Protein AF-A0A2N2LB64-F1 (afdb_monomer_lite)

Radius of gyration: 27.01 Å; chains: 1; bounding box: 79×47×53 Å

Foldseek 3Di:
DPDWDWDDDPQWIWIADPVQLKIKIFRHDDDPPQFPDWDDPDPQKIFTAGPVRDTGTMMHGNPLVPDDLVPPVPSVVVVVVVVVPDDDRPPPPDPPPDPPPPDDPPDPPPDPPPPDDDPDPDPDPDDDDDDDDDDDDDD

Structure (mmCIF, N/CA/C/O backbone):
data_AF-A0A2N2LB64-F1
#
_entry.id   AF-A0A2N2LB64-F1
#
loop_
_atom_site.group_PDB
_atom_site.id
_atom_site.type_symbol
_atom_site.label_atom_id
_atom_site.label_alt_id
_atom_site.label_comp_id
_atom_site.label_asym_id
_atom_site.label_entity_id
_atom_site.label_seq_id
_atom_site.pdbx_PDB_ins_code
_atom_site.Cartn_x
_atom_site.Cartn_y
_atom_site.Cartn_z
_atom_site.occupancy
_atom_site.B_iso_or_equiv
_atom_site.auth_seq_id
_atom_site.auth_comp_id
_atom_site.auth_asym_id
_atom_site.auth_atom_id
_atom_site.pdbx_PDB_model_num
ATOM 1 N N . MET A 1 1 ? 11.247 14.716 -12.547 1.00 46.72 1 MET A N 1
ATOM 2 C CA . MET A 1 1 ? 10.348 14.283 -11.466 1.00 46.72 1 MET A CA 1
ATOM 3 C C . MET A 1 1 ? 9.212 13.547 -12.142 1.00 46.72 1 MET A C 1
ATOM 5 O O . MET A 1 1 ? 8.410 14.194 -12.808 1.00 46.72 1 MET A O 1
ATOM 9 N N . ASP A 1 2 ? 9.241 12.217 -12.109 1.00 53.56 2 ASP A N 1
ATOM 10 C CA . ASP A 1 2 ? 8.115 11.414 -12.588 1.00 53.56 2 ASP A CA 1
ATOM 11 C C . ASP A 1 2 ? 7.017 11.483 -11.527 1.00 53.56 2 ASP A C 1
ATOM 13 O O . ASP A 1 2 ? 7.260 11.228 -10.351 1.00 53.56 2 ASP A O 1
ATOM 17 N N . ALA A 1 3 ? 5.818 11.906 -11.918 1.00 63.97 3 ALA A N 1
ATOM 18 C CA . ALA A 1 3 ? 4.722 12.067 -10.974 1.00 63.97 3 ALA A CA 1
ATOM 19 C C . ALA A 1 3 ? 4.280 10.704 -10.422 1.00 63.97 3 ALA A C 1
ATOM 21 O O . ALA A 1 3 ? 4.122 9.742 -11.182 1.00 63.97 3 ALA A O 1
ATOM 22 N N . ALA A 1 4 ? 4.016 10.646 -9.114 1.00 72.81 4 ALA A N 1
ATOM 23 C CA . ALA A 1 4 ? 3.397 9.486 -8.488 1.00 72.81 4 ALA A CA 1
ATOM 24 C C . ALA A 1 4 ? 2.106 9.108 -9.236 1.00 72.81 4 ALA A C 1
ATOM 26 O O . ALA A 1 4 ? 1.257 9.958 -9.524 1.00 72.81 4 ALA A O 1
ATOM 27 N N . ARG A 1 5 ? 1.955 7.824 -9.567 1.00 79.00 5 ARG A N 1
ATOM 28 C CA . ARG A 1 5 ? 0.757 7.302 -10.237 1.00 79.00 5 ARG A CA 1
ATOM 29 C C . ARG A 1 5 ? -0.203 6.757 -9.205 1.00 79.00 5 ARG A C 1
ATOM 31 O O . ARG A 1 5 ? 0.227 6.016 -8.331 1.00 79.00 5 ARG A O 1
ATOM 38 N N . ALA A 1 6 ? -1.490 7.054 -9.356 1.00 81.44 6 ALA A N 1
ATOM 39 C CA . ALA A 1 6 ? -2.536 6.485 -8.519 1.00 81.44 6 ALA A CA 1
ATOM 40 C C . ALA A 1 6 ? -3.683 5.907 -9.358 1.00 81.44 6 ALA A C 1
ATOM 42 O O . ALA A 1 6 ? -4.044 6.463 -10.396 1.00 81.44 6 ALA A O 1
ATOM 43 N N . LEU A 1 7 ? -4.253 4.795 -8.900 1.00 80.38 7 LEU A N 1
ATOM 44 C CA . LEU A 1 7 ? -5.485 4.209 -9.422 1.00 80.38 7 LEU A CA 1
ATOM 45 C C . LEU A 1 7 ? -6.447 3.988 -8.262 1.00 80.38 7 LEU A C 1
ATOM 47 O O . LEU A 1 7 ? -6.118 3.287 -7.306 1.00 80.38 7 LEU A O 1
ATOM 51 N N . THR A 1 8 ? -7.646 4.548 -8.385 1.00 79.12 8 THR A N 1
ATOM 52 C CA . THR A 1 8 ? -8.737 4.312 -7.442 1.00 79.12 8 THR A CA 1
ATOM 53 C C . THR A 1 8 ? -9.787 3.432 -8.108 1.00 79.12 8 THR A C 1
ATOM 55 O O . THR A 1 8 ? -10.391 3.813 -9.110 1.00 79.12 8 THR A O 1
ATOM 58 N N . MET A 1 9 ? -10.002 2.245 -7.553 1.00 75.38 9 MET A N 1
ATOM 59 C CA . MET A 1 9 ? -11.150 1.385 -7.846 1.00 75.38 9 MET A CA 1
ATOM 60 C C . MET A 1 9 ? -12.125 1.488 -6.668 1.00 75.38 9 MET A C 1
ATOM 62 O O . MET A 1 9 ? -11.742 1.971 -5.606 1.00 75.38 9 MET A O 1
ATOM 66 N N . SER A 1 10 ? -13.394 1.101 -6.822 1.00 73.12 10 SER A N 1
ATOM 67 C CA . SER A 1 10 ? -14.388 1.220 -5.741 1.00 73.12 10 SER A CA 1
ATOM 68 C C . SER A 1 10 ? -13.889 0.558 -4.447 1.00 73.12 10 SER A C 1
ATOM 70 O O . SER A 1 10 ? -13.880 -0.663 -4.344 1.00 73.12 10 SER A O 1
ATOM 72 N N . GLY A 1 11 ? -13.453 1.375 -3.481 1.00 79.75 11 GLY A N 1
ATOM 73 C CA . GLY A 1 11 ? -12.899 0.921 -2.204 1.00 79.75 11 GLY A CA 1
ATOM 74 C C . GLY A 1 11 ? -11.411 0.546 -2.197 1.00 79.75 11 GLY A C 1
ATOM 75 O O . GLY A 1 11 ? -10.962 0.030 -1.192 1.00 79.75 11 GLY A O 1
ATOM 76 N N . PHE A 1 12 ? -10.628 0.787 -3.251 1.00 86.88 12 PHE A N 1
ATOM 77 C CA . PHE A 1 12 ? -9.177 0.540 -3.248 1.00 86.88 12 PHE A CA 1
ATOM 78 C C . PHE A 1 12 ? -8.421 1.703 -3.875 1.00 86.88 12 PHE A C 1
ATOM 80 O O . PHE A 1 12 ? -8.807 2.187 -4.937 1.00 86.88 12 PHE A O 1
ATOM 87 N N . THR A 1 13 ? -7.308 2.097 -3.264 1.00 91.25 13 THR A N 1
ATOM 88 C CA . THR A 1 13 ? -6.381 3.077 -3.837 1.00 91.25 13 THR A CA 1
ATOM 89 C C . THR A 1 13 ? -4.996 2.462 -3.929 1.00 91.25 13 THR A C 1
ATOM 91 O O . THR A 1 13 ? -4.428 2.064 -2.920 1.00 91.25 13 THR A O 1
ATOM 94 N N . ILE A 1 14 ? -4.440 2.402 -5.135 1.00 91.31 14 ILE A N 1
ATOM 95 C CA . ILE A 1 14 ? -3.052 1.997 -5.365 1.00 91.31 14 ILE A CA 1
ATOM 96 C C . ILE A 1 14 ? -2.272 3.241 -5.747 1.00 91.31 14 ILE A C 1
ATOM 98 O O . ILE A 1 14 ? -2.723 3.979 -6.622 1.00 91.31 14 ILE A O 1
ATOM 102 N N . ARG A 1 15 ? -1.111 3.463 -5.135 1.00 91.88 15 ARG A N 1
ATOM 103 C CA . ARG A 1 15 ? -0.191 4.542 -5.496 1.00 91.88 15 ARG A CA 1
ATOM 104 C C . ARG A 1 15 ? 1.219 3.995 -5.652 1.00 91.88 15 ARG A C 1
ATOM 106 O O . ARG A 1 15 ? 1.686 3.281 -4.777 1.00 91.88 15 ARG A O 1
ATOM 113 N N . PHE A 1 16 ? 1.904 4.359 -6.728 1.00 92.19 16 PHE A N 1
ATOM 114 C CA . PHE A 1 16 ? 3.335 4.105 -6.887 1.00 92.19 16 PHE A CA 1
ATOM 115 C C . PHE A 1 16 ? 4.107 5.418 -6.864 1.00 92.19 16 PHE A C 1
ATOM 117 O O . PHE A 1 16 ? 3.761 6.357 -7.589 1.00 92.19 16 PHE A O 1
ATOM 124 N N . ASP A 1 17 ? 5.133 5.455 -6.023 1.00 90.88 17 ASP A N 1
ATOM 125 C CA . ASP A 1 17 ? 6.056 6.563 -5.848 1.00 90.88 17 ASP A CA 1
ATOM 126 C C . ASP A 1 17 ? 7.433 6.167 -6.407 1.00 90.88 17 ASP A C 1
ATOM 128 O O . ASP A 1 17 ? 8.131 5.360 -5.787 1.00 90.88 17 ASP A O 1
ATOM 132 N N . PRO A 1 18 ? 7.818 6.667 -7.594 1.00 89.31 18 PRO A N 1
ATOM 133 C CA . PRO A 1 18 ? 9.071 6.273 -8.229 1.00 89.31 18 PRO A CA 1
ATOM 134 C C . PRO A 1 18 ? 10.310 6.810 -7.503 1.00 89.31 18 PRO A C 1
ATOM 136 O O . PRO A 1 18 ? 11.372 6.206 -7.628 1.00 89.31 18 PRO A O 1
ATOM 139 N N . ASP A 1 19 ? 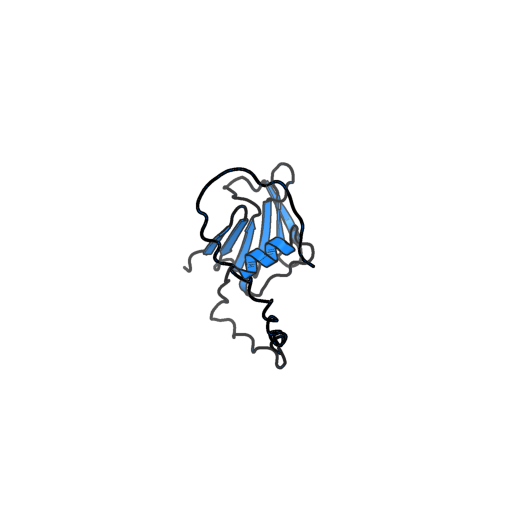10.192 7.906 -6.748 1.00 88.88 19 ASP A N 1
ATOM 140 C CA . ASP A 1 19 ? 11.332 8.508 -6.048 1.00 88.88 19 ASP A CA 1
ATOM 141 C C . ASP A 1 19 ? 11.701 7.693 -4.796 1.00 88.88 19 ASP A C 1
ATOM 143 O O . ASP A 1 19 ? 12.878 7.568 -4.457 1.00 88.88 19 ASP A O 1
ATOM 147 N N . ALA A 1 20 ? 10.701 7.091 -4.143 1.00 90.12 20 ALA A N 1
ATOM 148 C CA . ALA A 1 20 ? 10.888 6.176 -3.015 1.00 90.12 20 ALA A CA 1
ATOM 149 C C . ALA A 1 20 ? 11.005 4.691 -3.426 1.00 90.12 20 ALA A C 1
ATOM 151 O O . ALA A 1 20 ? 11.271 3.846 -2.573 1.00 90.12 20 ALA A O 1
ATOM 152 N N . ASP A 1 21 ? 10.767 4.370 -4.704 1.00 91.94 21 ASP A N 1
ATOM 153 C CA . ASP A 1 21 ? 10.482 3.014 -5.202 1.00 91.94 21 ASP A CA 1
ATOM 154 C C . ASP A 1 21 ? 9.489 2.260 -4.299 1.00 91.94 21 ASP A C 1
ATOM 156 O O . ASP A 1 21 ? 9.713 1.121 -3.883 1.00 91.94 21 ASP A O 1
ATOM 160 N N . ALA A 1 22 ? 8.387 2.927 -3.955 1.00 93.25 22 ALA A N 1
ATOM 161 C CA . ALA A 1 22 ? 7.416 2.433 -2.987 1.00 93.25 22 ALA A CA 1
ATOM 162 C C . ALA A 1 22 ? 6.020 2.302 -3.601 1.00 93.25 22 ALA A C 1
ATOM 164 O O . ALA A 1 22 ? 5.549 3.160 -4.355 1.00 93.25 22 ALA A O 1
ATOM 165 N N . LEU A 1 23 ? 5.342 1.208 -3.265 1.00 94.50 23 LEU A N 1
ATOM 166 C CA . LEU A 1 23 ? 3.992 0.897 -3.709 1.00 94.50 23 LEU A CA 1
ATOM 167 C C . LEU A 1 23 ? 3.054 0.835 -2.508 1.00 94.50 23 LEU A C 1
ATOM 169 O O . LEU A 1 23 ? 3.207 -0.006 -1.629 1.00 94.50 23 LEU A O 1
ATOM 173 N N . TYR A 1 24 ? 2.046 1.691 -2.520 1.00 94.38 24 TYR A N 1
ATOM 174 C CA . TYR A 1 24 ? 1.037 1.810 -1.482 1.00 94.38 24 TYR A CA 1
ATOM 175 C C . TYR A 1 24 ? -0.269 1.212 -1.980 1.00 94.38 24 TYR A C 1
ATOM 177 O O . TYR A 1 24 ? -0.727 1.547 -3.075 1.00 94.38 24 TYR A O 1
ATOM 185 N N . VAL A 1 25 ? -0.885 0.350 -1.180 1.00 94.12 25 VAL A N 1
ATOM 186 C CA . VAL A 1 25 ? -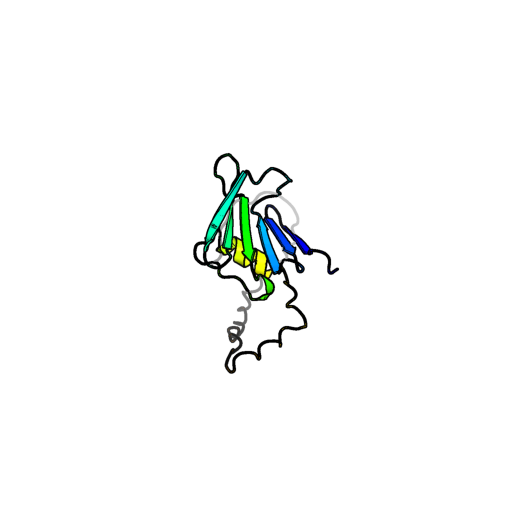2.188 -0.248 -1.469 1.00 94.12 25 VAL A CA 1
ATOM 187 C C . VAL A 1 25 ? -3.098 -0.032 -0.273 1.00 94.12 25 VAL A C 1
ATOM 189 O O . VAL A 1 25 ? -2.942 -0.678 0.756 1.00 94.12 25 VAL A O 1
ATOM 192 N N . TYR A 1 26 ? -4.073 0.855 -0.429 1.00 94.81 26 TYR A N 1
ATOM 193 C CA . TYR A 1 26 ? -5.072 1.163 0.584 1.00 94.81 26 TYR A CA 1
ATOM 194 C C . TYR A 1 26 ? -6.409 0.510 0.256 1.00 94.81 26 TYR A C 1
ATOM 196 O O . TYR A 1 26 ? -6.860 0.508 -0.890 1.00 94.81 26 TYR A O 1
ATOM 204 N N . TYR A 1 27 ? -7.047 -0.019 1.295 1.00 92.56 27 TYR A N 1
ATOM 205 C CA . TYR A 1 27 ? -8.317 -0.752 1.281 1.00 92.56 27 TYR A CA 1
ATOM 206 C C . TYR A 1 27 ? -9.553 0.134 1.387 1.00 92.56 27 TYR A C 1
ATOM 208 O O . TYR A 1 27 ? -10.677 -0.356 1.513 1.00 92.56 27 TYR A O 1
ATOM 216 N N . GLN A 1 28 ? -9.317 1.438 1.382 1.00 88.75 28 GLN A N 1
ATOM 217 C CA . GLN A 1 28 ? -10.302 2.495 1.391 1.00 88.75 28 GLN A CA 1
ATOM 218 C C . GLN A 1 28 ? -9.637 3.778 0.891 1.00 88.75 28 GLN A C 1
ATOM 220 O O . GLN A 1 28 ? -8.428 3.831 0.645 1.00 88.75 28 GLN A O 1
ATOM 225 N N . HIS A 1 29 ? -10.433 4.827 0.723 1.00 86.75 29 HIS A N 1
ATOM 226 C CA . HIS A 1 29 ? -9.878 6.162 0.571 1.00 86.75 29 HIS A CA 1
ATOM 227 C C . HIS A 1 29 ? -9.310 6.615 1.919 1.00 86.75 29 HIS A C 1
ATOM 229 O O . HIS A 1 29 ? -10.021 6.563 2.921 1.00 86.75 29 HIS A O 1
ATOM 235 N N . ILE A 1 30 ? -8.055 7.057 1.924 1.00 87.75 30 ILE A N 1
ATOM 236 C CA . ILE A 1 30 ? -7.384 7.577 3.115 1.00 87.75 30 ILE A CA 1
ATOM 237 C C . ILE A 1 30 ? -7.007 9.046 2.925 1.00 87.75 30 ILE A C 1
ATOM 239 O O . ILE A 1 30 ? -6.736 9.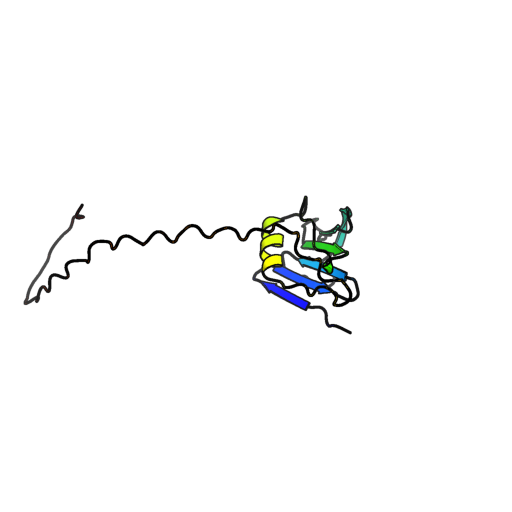513 1.818 1.00 87.75 30 ILE A O 1
ATOM 243 N N . THR A 1 31 ? -6.989 9.772 4.028 1.00 87.00 31 THR A N 1
ATOM 244 C CA . THR A 1 31 ? -6.639 11.180 4.158 1.00 87.00 31 THR A CA 1
ATOM 245 C C . THR A 1 31 ? -5.455 11.342 5.113 1.00 87.00 31 THR A C 1
ATOM 247 O O . THR A 1 31 ? -5.168 10.442 5.910 1.00 87.00 31 THR A O 1
ATOM 250 N N . PRO A 1 32 ? -4.714 12.464 5.040 1.00 83.69 32 PRO A N 1
ATOM 251 C CA . PRO A 1 32 ? -3.647 12.731 5.995 1.00 83.69 32 PRO A CA 1
ATOM 252 C C . PRO A 1 32 ? -4.174 12.682 7.435 1.00 83.69 32 PRO A C 1
ATOM 254 O O . PRO A 1 32 ? -5.092 13.422 7.779 1.00 83.69 32 PRO A O 1
ATOM 257 N N . GLY A 1 33 ? -3.574 11.826 8.264 1.00 88.38 33 GLY A N 1
ATOM 258 C CA . GLY A 1 33 ? -3.978 11.610 9.657 1.00 88.38 33 GLY A CA 1
ATOM 259 C C . GLY A 1 33 ? -4.764 10.322 9.916 1.00 88.38 33 GLY A C 1
ATOM 260 O O . GLY A 1 33 ? -4.888 9.946 11.076 1.00 88.38 33 GLY A O 1
ATOM 261 N N . ASP A 1 34 ? -5.224 9.609 8.880 1.00 92.31 34 ASP A N 1
ATOM 262 C CA . ASP A 1 34 ? -5.941 8.336 9.076 1.00 92.31 34 ASP A CA 1
ATOM 263 C C . ASP A 1 34 ? -5.018 7.209 9.567 1.00 92.31 34 ASP A C 1
ATOM 265 O O . ASP A 1 34 ? -5.442 6.323 10.310 1.00 92.31 34 ASP A O 1
ATOM 269 N N . ILE A 1 35 ? -3.744 7.246 9.171 1.00 94.75 35 ILE A N 1
ATOM 270 C CA . ILE A 1 35 ? -2.734 6.281 9.610 1.00 94.75 35 ILE A CA 1
ATOM 271 C C . ILE A 1 35 ? -2.256 6.688 11.005 1.00 94.75 35 ILE A C 1
ATOM 273 O O . ILE A 1 35 ? -1.517 7.660 11.159 1.00 94.75 35 ILE A O 1
ATOM 277 N N . ALA A 1 36 ? -2.657 5.924 12.018 1.00 96.12 36 ALA A N 1
ATOM 278 C CA . ALA A 1 36 ? -2.231 6.138 13.398 1.00 96.12 36 ALA A CA 1
ATOM 279 C C . ALA A 1 36 ? -0.921 5.406 13.715 1.00 96.12 36 ALA A C 1
ATOM 281 O O . ALA A 1 36 ? -0.129 5.854 14.546 1.00 96.12 36 ALA A O 1
ATOM 282 N N . ARG A 1 37 ? -0.694 4.258 13.070 1.00 96.38 37 ARG A N 1
ATOM 283 C CA . ARG A 1 37 ? 0.499 3.437 13.273 1.00 96.38 37 ARG A CA 1
ATOM 284 C C . ARG A 1 37 ? 0.828 2.647 12.017 1.00 96.38 37 ARG A C 1
ATOM 286 O O . ARG A 1 37 ? -0.060 2.073 11.401 1.00 96.38 37 ARG A O 1
ATOM 293 N N . THR A 1 38 ? 2.117 2.487 11.754 1.00 96.56 38 THR A N 1
ATOM 294 C CA . THR A 1 38 ? 2.636 1.541 10.764 1.00 96.56 38 THR A CA 1
ATOM 295 C C . THR A 1 38 ? 3.346 0.386 11.479 1.00 96.56 38 THR A C 1
ATOM 297 O O . THR A 1 38 ? 3.982 0.577 12.519 1.00 96.56 38 THR A O 1
ATOM 300 N N . GLY A 1 39 ? 3.179 -0.843 10.993 1.00 95.38 39 GLY A N 1
ATOM 301 C CA . GLY A 1 39 ? 3.840 -2.038 11.525 1.00 95.38 39 GLY A CA 1
ATOM 302 C C . GLY A 1 39 ? 4.559 -2.825 10.436 1.00 95.38 39 GLY A C 1
ATOM 303 O O . GLY A 1 39 ? 4.029 -2.986 9.342 1.00 95.38 39 GLY A O 1
ATOM 304 N N . GLU A 1 40 ? 5.744 -3.350 10.737 1.00 95.12 40 GLU A N 1
ATOM 305 C CA . GLU A 1 40 ? 6.528 -4.131 9.777 1.00 95.12 40 GLU A CA 1
ATOM 306 C C . GLU A 1 40 ? 6.022 -5.578 9.652 1.00 95.12 40 GLU A C 1
ATOM 308 O O . GLU A 1 40 ? 5.803 -6.272 10.645 1.00 95.12 40 GLU A O 1
ATOM 313 N N . LEU A 1 41 ? 5.885 -6.045 8.408 1.00 90.12 41 LEU A N 1
ATOM 314 C CA . LEU A 1 41 ? 5.649 -7.448 8.035 1.00 90.12 41 LEU A CA 1
ATOM 315 C C . LEU A 1 41 ? 6.950 -8.180 7.649 1.00 90.12 41 LEU A C 1
ATOM 317 O O . LEU A 1 41 ? 6.930 -9.396 7.454 1.00 90.12 41 LEU A O 1
ATOM 321 N N . GLY A 1 42 ? 8.063 -7.449 7.527 1.00 88.56 42 GLY A N 1
ATOM 322 C CA . GLY A 1 42 ? 9.353 -7.950 7.046 1.00 88.56 42 GLY A CA 1
ATOM 323 C C . GLY A 1 42 ? 9.541 -7.794 5.533 1.00 88.56 42 GLY A C 1
ATOM 324 O O . GLY A 1 42 ? 8.595 -7.535 4.793 1.00 88.56 42 GLY A O 1
ATOM 325 N N . ASP A 1 43 ? 10.779 -7.943 5.058 1.00 88.12 43 ASP A N 1
ATOM 326 C CA . ASP A 1 43 ? 11.162 -7.823 3.637 1.00 88.12 43 ASP A CA 1
ATOM 327 C C . ASP A 1 43 ? 10.708 -6.513 2.968 1.00 88.12 43 ASP A C 1
ATOM 329 O O . ASP A 1 43 ? 10.218 -6.515 1.841 1.00 88.12 43 ASP A O 1
ATOM 333 N N . GLY A 1 44 ? 10.807 -5.391 3.688 1.00 90.56 44 GLY A N 1
ATOM 334 C CA . GLY A 1 44 ? 10.393 -4.083 3.171 1.00 90.56 44 GLY A CA 1
ATOM 335 C C . GLY A 1 44 ? 8.878 -3.927 3.014 1.00 90.56 44 GLY A C 1
ATOM 336 O O . GLY A 1 44 ? 8.427 -3.099 2.229 1.00 90.56 44 GLY A O 1
ATOM 337 N N . ARG A 1 45 ? 8.084 -4.727 3.733 1.00 95.06 45 ARG A N 1
ATOM 338 C CA . ARG A 1 45 ? 6.620 -4.646 3.739 1.00 95.06 45 ARG A CA 1
ATOM 339 C C . ARG A 1 45 ? 6.136 -4.041 5.041 1.00 95.06 45 ARG A C 1
ATOM 341 O O . ARG A 1 45 ? 6.565 -4.462 6.119 1.00 95.06 45 ARG A O 1
ATOM 348 N N . GLN A 1 46 ? 5.200 -3.112 4.938 1.00 96.69 46 GLN A N 1
ATOM 349 C CA . GLN A 1 46 ? 4.594 -2.449 6.082 1.00 96.69 46 GLN A CA 1
ATOM 350 C C . GLN A 1 46 ? 3.069 -2.501 5.990 1.00 96.69 46 GLN A C 1
ATOM 352 O O . GLN A 1 46 ? 2.501 -2.620 4.905 1.00 96.69 46 GLN A O 1
ATOM 357 N N . VAL A 1 47 ? 2.407 -2.449 7.141 1.00 96.56 47 VAL A N 1
ATOM 358 C CA . VAL A 1 47 ? 0.950 -2.393 7.280 1.00 96.56 47 VAL A CA 1
ATOM 359 C C . VAL A 1 47 ? 0.588 -1.114 7.999 1.00 96.56 47 VAL A C 1
ATOM 361 O O . VAL A 1 47 ? 1.092 -0.867 9.094 1.00 96.56 47 VAL A O 1
ATOM 364 N N . ASP A 1 48 ? -0.320 -0.354 7.410 1.00 96.00 48 ASP A N 1
ATOM 365 C CA . ASP A 1 48 ? -0.850 0.863 8.001 1.00 96.00 48 ASP A CA 1
ATOM 366 C C . ASP A 1 48 ? -2.144 0.556 8.751 1.00 96.00 48 ASP A C 1
ATOM 368 O O . ASP A 1 48 ? -3.061 -0.078 8.218 1.00 96.00 48 ASP A O 1
ATOM 372 N N . TYR A 1 49 ? -2.209 1.017 9.996 1.00 96.44 49 TYR A N 1
ATOM 373 C CA . TYR A 1 49 ? -3.320 0.807 10.910 1.00 96.44 49 TYR A CA 1
ATOM 374 C C . TYR A 1 49 ? -3.979 2.132 11.295 1.00 96.44 49 TYR A C 1
ATOM 376 O O . TYR A 1 49 ? -3.303 3.146 11.504 1.00 96.44 49 TYR A O 1
ATOM 384 N N . SER A 1 50 ? -5.299 2.097 11.453 1.00 96.12 50 SER A N 1
ATOM 385 C CA . SER A 1 50 ? -6.069 3.168 12.082 1.00 96.12 50 SER A CA 1
ATOM 386 C C . SER A 1 50 ? -5.834 3.208 13.597 1.00 96.12 50 SER A C 1
ATOM 388 O O . SER A 1 50 ? -5.237 2.300 14.183 1.00 96.12 50 SER A O 1
ATOM 390 N N . GLU A 1 51 ? -6.361 4.236 14.264 1.00 96.00 51 GLU A N 1
ATOM 391 C CA . GLU A 1 51 ? -6.311 4.357 15.729 1.00 96.00 51 GLU A CA 1
ATOM 392 C C . GLU A 1 51 ? -7.025 3.194 16.444 1.00 96.00 51 GLU A C 1
ATOM 394 O O . GLU A 1 51 ? -6.603 2.764 17.517 1.00 96.00 51 GLU A O 1
ATOM 399 N N . SER A 1 52 ? -8.067 2.626 15.825 1.00 95.31 52 SER A N 1
ATOM 400 C CA . SER A 1 52 ? -8.789 1.458 16.345 1.00 95.31 52 SER A CA 1
ATOM 401 C C . SER A 1 52 ? -8.088 0.121 16.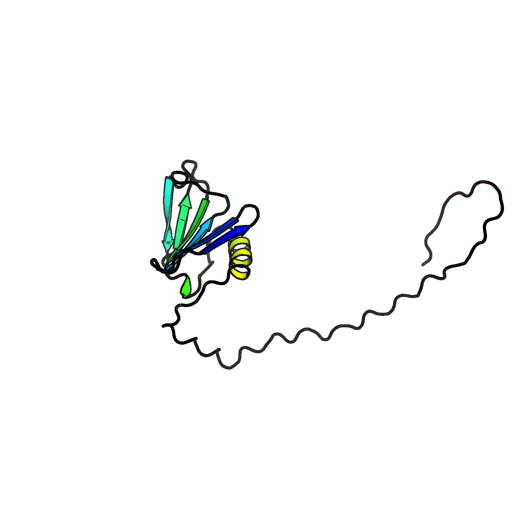063 1.00 95.31 52 SER A C 1
ATOM 403 O O . SER A 1 52 ? -8.567 -0.921 16.510 1.00 95.31 52 SER A O 1
ATOM 405 N N . GLY A 1 53 ? -6.961 0.131 15.340 1.00 94.56 53 GLY A N 1
ATOM 406 C CA . GLY A 1 53 ? -6.218 -1.067 14.946 1.00 94.56 53 GLY A CA 1
ATOM 407 C C . GLY A 1 53 ? -6.749 -1.756 13.685 1.00 94.56 53 GLY A C 1
ATOM 408 O O . GLY A 1 53 ? -6.345 -2.881 13.390 1.00 94.56 53 GLY A O 1
ATOM 409 N N . GLU A 1 54 ? -7.641 -1.109 12.932 1.00 95.06 54 GLU A N 1
ATOM 410 C CA . GLU A 1 54 ? -8.082 -1.601 11.626 1.00 95.06 54 GLU A CA 1
ATOM 411 C C . GLU A 1 54 ? -6.958 -1.468 10.597 1.00 95.06 54 GLU A C 1
ATOM 413 O O . GLU A 1 54 ? -6.237 -0.474 10.585 1.00 95.06 54 GLU A O 1
ATOM 418 N N . VAL A 1 55 ? -6.821 -2.455 9.709 1.00 95.44 55 VAL A N 1
ATOM 419 C CA . VAL A 1 55 ? -5.854 -2.387 8.610 1.00 95.44 55 VAL A CA 1
ATOM 420 C C . VAL A 1 55 ? -6.386 -1.477 7.505 1.00 95.44 55 VAL A C 1
ATOM 422 O O . VAL A 1 55 ? -7.355 -1.819 6.830 1.00 95.44 55 VAL A O 1
ATOM 425 N N . LEU A 1 56 ? -5.697 -0.364 7.268 1.00 95.19 56 LEU A N 1
ATOM 426 C CA . LEU A 1 56 ? -6.030 0.611 6.228 1.00 95.19 56 LEU A CA 1
ATOM 427 C C . LEU A 1 56 ? -5.360 0.296 4.892 1.00 95.19 56 LEU A C 1
ATOM 429 O O . LEU A 1 56 ? -5.906 0.605 3.831 1.00 95.19 56 LEU A O 1
ATOM 433 N N . GLY A 1 57 ? -4.178 -0.314 4.930 1.00 95.12 57 GLY A N 1
ATOM 434 C CA . GLY A 1 57 ? -3.430 -0.652 3.731 1.00 95.12 57 GLY A CA 1
ATOM 435 C C . GLY A 1 57 ? -2.083 -1.292 4.013 1.00 95.12 57 GLY A C 1
ATOM 436 O O . GLY A 1 57 ? -1.724 -1.564 5.159 1.00 95.12 57 GLY A O 1
ATOM 437 N N . VAL A 1 58 ? -1.350 -1.539 2.936 1.00 96.06 58 VAL A N 1
ATOM 438 C CA . VAL A 1 58 ? 0.012 -2.063 2.955 1.00 96.06 58 VAL A CA 1
ATOM 439 C C . VAL A 1 58 ? 0.928 -1.238 2.061 1.00 96.06 58 VAL A C 1
ATOM 441 O O . VAL A 1 58 ? 0.527 -0.772 0.993 1.00 96.06 58 VAL A O 1
ATOM 444 N N . GLU A 1 59 ? 2.175 -1.100 2.489 1.00 95.44 59 GLU A N 1
ATOM 445 C CA . GLU A 1 59 ? 3.262 -0.485 1.735 1.00 95.44 59 GLU A CA 1
ATOM 446 C C . GLU A 1 59 ? 4.305 -1.552 1.385 1.00 95.44 59 GLU A C 1
ATOM 448 O O . GLU A 1 59 ? 4.658 -2.398 2.211 1.00 95.44 59 GLU A O 1
ATOM 453 N N . PHE A 1 60 ? 4.808 -1.498 0.155 1.00 95.69 60 PHE A N 1
ATOM 454 C CA . PHE A 1 60 ? 5.909 -2.319 -0.333 1.00 95.69 60 PHE A CA 1
ATOM 455 C C . PHE A 1 60 ? 7.054 -1.417 -0.787 1.00 95.69 60 PHE A C 1
ATOM 457 O O . PHE A 1 60 ? 6.899 -0.657 -1.745 1.00 95.69 60 PHE A O 1
ATOM 464 N N . LEU A 1 61 ? 8.206 -1.540 -0.138 1.00 93.50 61 LEU A N 1
ATOM 465 C CA . LEU A 1 61 ? 9.463 -0.959 -0.597 1.00 93.50 61 LEU A CA 1
ATOM 466 C C . LEU A 1 61 ? 10.050 -1.822 -1.723 1.00 93.50 61 LEU A C 1
ATOM 468 O O . LEU A 1 61 ? 9.953 -3.049 -1.690 1.00 93.50 61 LEU A O 1
ATOM 472 N N . GLY A 1 62 ? 10.668 -1.189 -2.718 1.00 91.12 62 GLY A N 1
ATOM 473 C CA . GLY A 1 62 ? 11.173 -1.872 -3.909 1.00 91.12 62 GLY A CA 1
ATOM 474 C C . GLY A 1 62 ? 10.066 -2.296 -4.879 1.00 91.12 62 GLY A C 1
ATOM 475 O O . GLY A 1 62 ? 10.189 -3.328 -5.541 1.00 91.12 62 GLY A O 1
ATOM 476 N N . GLY A 1 63 ? 8.958 -1.548 -4.947 1.00 88.94 63 GLY A N 1
ATOM 477 C CA . GLY A 1 63 ? 7.753 -1.937 -5.690 1.00 88.94 63 GLY A CA 1
ATOM 478 C C . GLY A 1 63 ? 8.002 -2.229 -7.175 1.00 88.94 63 GLY A C 1
ATOM 479 O O . GLY A 1 63 ? 7.325 -3.075 -7.768 1.00 88.94 63 GLY A O 1
ATOM 480 N N . SER A 1 64 ? 9.009 -1.590 -7.773 1.00 89.06 64 SER A N 1
ATOM 481 C CA . SER A 1 64 ? 9.413 -1.823 -9.159 1.00 89.06 64 SER A CA 1
ATOM 482 C C . SER A 1 64 ? 10.013 -3.210 -9.434 1.00 89.06 64 SER A C 1
ATOM 484 O O . SER A 1 64 ? 9.995 -3.670 -10.581 1.00 89.06 64 SER A O 1
ATOM 486 N N . HIS A 1 65 ? 10.490 -3.905 -8.398 1.00 87.88 65 HIS A N 1
ATOM 487 C CA . HIS A 1 65 ? 11.069 -5.250 -8.474 1.00 87.88 65 HIS A CA 1
ATOM 488 C C . HIS A 1 65 ? 10.027 -6.370 -8.339 1.00 87.88 65 HIS A C 1
ATOM 490 O O . HIS A 1 65 ? 10.363 -7.555 -8.399 1.00 87.88 65 HIS A O 1
ATOM 496 N N . GLY A 1 66 ? 8.753 -6.001 -8.198 1.00 88.31 66 GLY A N 1
ATOM 497 C CA . GLY A 1 66 ? 7.678 -6.915 -7.849 1.00 88.31 66 GLY A CA 1
ATOM 498 C C . GLY A 1 66 ? 7.512 -7.040 -6.338 1.00 88.31 66 GLY A C 1
ATOM 499 O O . GLY A 1 66 ? 8.362 -6.633 -5.553 1.00 88.31 66 GLY A O 1
ATOM 500 N N . VAL A 1 67 ? 6.375 -7.597 -5.927 1.00 90.12 67 VAL A N 1
ATOM 501 C CA . VAL A 1 67 ? 5.973 -7.643 -4.517 1.00 90.12 67 VAL A CA 1
ATOM 502 C C . VAL A 1 67 ? 5.664 -9.066 -4.071 1.00 90.12 67 VAL A C 1
ATOM 504 O O . VAL A 1 67 ? 5.100 -9.864 -4.823 1.00 90.12 67 VAL A O 1
ATOM 507 N N . ASN A 1 68 ? 6.010 -9.381 -2.823 1.00 90.38 68 ASN A N 1
ATOM 508 C CA . ASN A 1 68 ? 5.646 -10.637 -2.174 1.00 90.38 68 ASN A CA 1
ATOM 509 C C . ASN A 1 68 ? 4.384 -10.447 -1.322 1.00 90.38 68 ASN A C 1
ATOM 511 O O . ASN A 1 68 ? 4.398 -9.720 -0.329 1.00 90.38 68 ASN A O 1
ATOM 515 N N . LEU A 1 69 ? 3.305 -11.144 -1.684 1.00 93.12 69 LEU A N 1
ATOM 516 C CA . LEU A 1 69 ? 2.006 -11.032 -1.013 1.00 93.12 69 LEU A CA 1
ATOM 517 C C . LEU A 1 69 ? 1.807 -12.035 0.136 1.00 93.12 69 LEU A C 1
ATOM 519 O O . LEU A 1 69 ? 0.741 -12.070 0.746 1.00 93.12 69 LEU A O 1
ATOM 523 N N . ALA A 1 70 ? 2.808 -12.858 0.456 1.00 91.88 70 ALA A N 1
ATOM 524 C CA . ALA A 1 70 ? 2.701 -13.822 1.547 1.00 91.88 70 ALA A CA 1
ATOM 525 C C . ALA A 1 70 ? 2.474 -13.120 2.899 1.00 91.88 70 ALA A C 1
ATOM 527 O O . ALA A 1 70 ? 3.289 -12.304 3.323 1.00 91.88 70 ALA A O 1
ATOM 528 N N . GLY A 1 71 ? 1.375 -13.448 3.585 1.00 89.81 71 GLY A N 1
ATOM 529 C CA . GLY A 1 71 ? 1.022 -12.848 4.879 1.00 89.81 71 GLY A CA 1
ATOM 530 C C . GLY A 1 71 ? 0.455 -11.426 4.794 1.00 89.81 71 GLY A C 1
ATOM 531 O O . GLY A 1 71 ? 0.151 -10.838 5.828 1.00 89.81 71 GLY A O 1
ATOM 532 N N . VAL A 1 72 ? 0.277 -10.882 3.585 1.00 92.75 72 VAL A N 1
ATOM 533 C CA . VAL A 1 72 ? -0.377 -9.586 3.381 1.00 92.75 72 VAL A CA 1
ATOM 534 C C . VAL A 1 72 ? -1.885 -9.738 3.625 1.00 92.75 72 VAL A C 1
ATOM 536 O O . VAL A 1 72 ? -2.510 -10.633 3.043 1.00 92.75 72 VAL A O 1
ATOM 539 N N . PRO A 1 73 ? -2.506 -8.886 4.461 1.00 91.81 73 PRO A N 1
ATOM 540 C CA . PRO A 1 73 ? -3.958 -8.870 4.618 1.00 91.81 73 PRO A CA 1
ATOM 541 C C . PRO A 1 73 ? -4.646 -8.694 3.260 1.00 91.81 73 PRO A C 1
ATOM 543 O O . PRO A 1 73 ? -4.197 -7.895 2.453 1.00 91.81 73 PRO A O 1
ATOM 546 N N . ARG A 1 74 ? -5.731 -9.429 2.982 1.00 91.56 74 ARG A N 1
ATOM 547 C CA . ARG A 1 74 ? -6.481 -9.314 1.709 1.00 91.56 74 ARG A CA 1
ATOM 548 C C . ARG A 1 74 ? -5.611 -9.520 0.449 1.00 91.56 74 ARG A C 1
ATOM 550 O O . ARG A 1 74 ? -5.862 -8.909 -0.589 1.00 91.56 74 ARG A O 1
ATOM 557 N N . ALA A 1 75 ? -4.609 -10.404 0.521 1.00 92.81 75 ALA A N 1
ATOM 558 C CA . ALA A 1 75 ? -3.648 -10.660 -0.559 1.00 92.81 75 ALA A CA 1
ATOM 559 C C . ALA A 1 75 ? -4.283 -10.915 -1.942 1.00 92.81 75 ALA A C 1
ATOM 561 O O . ALA A 1 75 ? -3.748 -10.449 -2.947 1.00 92.81 75 ALA A O 1
ATOM 562 N N . ASP A 1 76 ? -5.421 -11.612 -2.013 1.00 91.38 76 ASP A N 1
ATOM 563 C CA . ASP A 1 76 ? -6.114 -11.882 -3.281 1.00 91.38 76 ASP A CA 1
ATOM 564 C C . ASP A 1 76 ? -6.646 -10.605 -3.944 1.00 91.38 76 ASP A C 1
ATOM 566 O O . ASP A 1 76 ? -6.517 -10.425 -5.158 1.00 91.38 76 ASP A O 1
ATOM 570 N N . GLU A 1 77 ? -7.199 -9.692 -3.146 1.00 90.12 77 GLU A N 1
ATOM 571 C CA . GLU A 1 77 ? -7.702 -8.405 -3.623 1.00 90.12 77 GLU A CA 1
ATOM 572 C C . GLU A 1 77 ? -6.546 -7.499 -4.045 1.00 90.12 77 GLU A C 1
ATOM 574 O O . GLU A 1 77 ? -6.593 -6.904 -5.121 1.00 90.12 77 GLU A O 1
ATOM 579 N N . VAL A 1 78 ? -5.461 -7.479 -3.262 1.00 89.56 78 VAL A N 1
ATOM 580 C CA . VAL A 1 78 ? -4.221 -6.776 -3.617 1.00 89.56 78 VAL A CA 1
ATOM 581 C C . VAL A 1 78 ? -3.674 -7.296 -4.949 1.00 89.56 78 VAL A C 1
ATOM 583 O O . VAL A 1 78 ? -3.411 -6.511 -5.855 1.00 89.56 78 VAL A O 1
ATOM 586 N N . ASN A 1 79 ? -3.567 -8.614 -5.129 1.00 91.31 79 ASN A N 1
ATOM 587 C CA . ASN A 1 79 ? -3.109 -9.226 -6.380 1.00 91.31 79 ASN A CA 1
ATOM 588 C C . ASN A 1 79 ? -3.996 -8.837 -7.575 1.00 91.31 79 ASN A C 1
ATOM 590 O O . ASN A 1 79 ? -3.484 -8.520 -8.650 1.00 91.31 79 ASN A O 1
ATOM 594 N N . ALA A 1 80 ? -5.321 -8.846 -7.405 1.00 88.00 80 ALA A N 1
ATOM 595 C CA . ALA A 1 80 ? -6.252 -8.438 -8.454 1.00 88.00 80 ALA A CA 1
ATOM 596 C C . ALA A 1 80 ? -6.068 -6.960 -8.834 1.00 88.00 80 ALA A C 1
ATOM 598 O O . ALA A 1 80 ? -6.010 -6.630 -10.021 1.00 88.00 80 ALA A O 1
ATOM 599 N N . ALA A 1 81 ? -5.913 -6.092 -7.836 1.00 86.69 81 ALA A N 1
ATOM 600 C CA . ALA A 1 81 ? -5.740 -4.660 -8.024 1.00 86.69 81 ALA A CA 1
ATOM 601 C C . ALA A 1 81 ? -4.394 -4.340 -8.711 1.00 86.69 81 ALA A C 1
ATOM 603 O O . ALA A 1 81 ? -4.350 -3.581 -9.679 1.00 86.69 81 ALA A O 1
ATOM 604 N N . LEU A 1 82 ? -3.306 -5.004 -8.304 1.00 87.94 82 LEU A N 1
ATOM 605 C CA . LEU A 1 82 ? -1.980 -4.842 -8.911 1.00 87.94 82 LEU A CA 1
ATOM 606 C C . LEU A 1 82 ? -1.917 -5.316 -10.363 1.00 87.94 82 LEU A C 1
ATOM 608 O O . LEU A 1 82 ? -1.235 -4.709 -11.182 1.00 87.94 82 LEU A O 1
ATOM 612 N N . ARG A 1 83 ? -2.672 -6.353 -10.735 1.00 86.69 83 ARG A N 1
ATOM 613 C CA . ARG A 1 83 ? -2.773 -6.784 -12.142 1.00 86.69 83 ARG A CA 1
ATOM 614 C C . ARG A 1 83 ? -3.430 -5.737 -13.040 1.00 86.69 83 ARG A C 1
ATOM 616 O O . ARG A 1 83 ? -3.163 -5.730 -14.240 1.00 86.69 83 ARG A O 1
ATOM 623 N N . ALA A 1 84 ? -4.277 -4.879 -12.477 1.00 85.06 84 ALA A N 1
ATOM 624 C CA . ALA A 1 84 ? -4.901 -3.763 -13.181 1.00 85.06 84 ALA A CA 1
ATOM 625 C C . ALA A 1 84 ? -4.040 -2.484 -13.164 1.00 85.06 84 ALA A C 1
ATOM 627 O O . ALA A 1 84 ? -4.352 -1.535 -13.883 1.00 85.06 84 ALA A O 1
ATOM 628 N N . PHE A 1 85 ? -2.958 -2.458 -12.378 1.00 84.06 85 PHE A N 1
ATOM 629 C CA . PHE A 1 85 ? -2.102 -1.293 -12.180 1.00 84.06 85 PHE A CA 1
ATOM 630 C C . PHE A 1 85 ? -0.699 -1.520 -12.764 1.00 84.06 85 PHE A C 1
ATOM 632 O O . PHE A 1 85 ? 0.147 -2.155 -12.133 1.00 84.06 85 PHE A O 1
ATOM 639 N N . PRO A 1 86 ? -0.408 -1.014 -13.974 1.00 79.00 86 PRO A N 1
ATOM 640 C CA . PRO A 1 86 ? 0.914 -1.158 -14.566 1.00 79.00 86 PRO A CA 1
ATOM 641 C C . PRO A 1 86 ? 1.933 -0.292 -13.812 1.00 79.00 86 PRO A C 1
ATOM 643 O O . PRO A 1 86 ? 1.961 0.931 -13.969 1.00 79.00 86 PRO A O 1
ATOM 646 N N . ILE A 1 87 ? 2.795 -0.936 -13.024 1.00 74.94 87 ILE A N 1
ATOM 647 C CA . ILE A 1 87 ? 3.965 -0.293 -12.419 1.00 74.94 87 ILE A CA 1
ATOM 648 C C . ILE A 1 87 ? 5.034 -0.171 -13.511 1.00 74.94 87 ILE A C 1
ATOM 650 O O . ILE A 1 87 ? 5.440 -1.190 -14.078 1.00 74.94 87 ILE A O 1
ATOM 654 N N . PRO A 1 88 ? 5.476 1.046 -13.869 1.00 65.12 88 PRO A N 1
ATOM 655 C CA . PRO A 1 88 ? 6.603 1.195 -14.773 1.00 65.12 88 PRO A CA 1
ATOM 656 C C . PRO A 1 88 ? 7.859 0.650 -14.084 1.00 65.12 88 PRO A C 1
ATOM 658 O O . PRO A 1 88 ? 8.256 1.148 -13.035 1.00 65.12 88 PRO A O 1
ATOM 661 N N . SER A 1 89 ? 8.496 -0.366 -14.668 1.00 57.00 89 SER A N 1
ATOM 662 C CA . SER A 1 89 ? 9.856 -0.726 -14.264 1.00 57.00 89 SER A CA 1
ATOM 663 C C . SER A 1 89 ? 10.802 0.418 -14.647 1.00 57.00 89 SER A C 1
ATOM 665 O O . SER A 1 89 ? 10.672 0.949 -15.757 1.00 57.00 89 SER A O 1
ATOM 667 N N . PRO A 1 90 ? 11.755 0.808 -13.782 1.00 51.62 90 PRO A N 1
ATOM 668 C CA . PRO A 1 90 ? 12.749 1.799 -14.139 1.00 51.62 90 PRO A CA 1
ATOM 669 C C . PRO A 1 90 ? 13.473 1.387 -15.420 1.00 51.62 90 PRO A C 1
ATOM 671 O O . PRO A 1 90 ? 13.928 0.252 -15.549 1.00 51.62 90 PRO A O 1
ATOM 674 N N . ALA A 1 91 ? 13.623 2.327 -16.355 1.00 50.38 91 ALA A N 1
ATOM 675 C CA . ALA A 1 91 ? 14.297 2.093 -17.634 1.00 50.38 91 ALA A CA 1
ATOM 676 C C . ALA A 1 91 ? 15.776 1.666 -17.488 1.00 50.38 91 ALA A C 1
ATOM 678 O O . ALA A 1 91 ? 16.369 1.180 -18.448 1.00 50.38 91 ALA A O 1
ATOM 679 N N . TRP A 1 92 ? 16.373 1.855 -16.304 1.00 50.84 92 TRP A N 1
ATOM 680 C CA . TRP A 1 92 ? 17.742 1.445 -15.982 1.00 50.84 92 TRP A CA 1
ATOM 681 C C . TRP A 1 92 ? 17.852 0.001 -15.474 1.00 50.84 92 TRP A C 1
ATOM 683 O O . TRP A 1 92 ? 18.960 -0.534 -15.426 1.00 50.84 92 TRP A O 1
ATOM 693 N N . LEU A 1 93 ? 16.737 -0.659 -15.137 1.00 48.25 93 LEU A N 1
ATOM 694 C CA . LEU A 1 93 ? 16.753 -2.103 -14.947 1.00 48.25 93 LEU A CA 1
ATOM 695 C C . LEU A 1 93 ? 16.851 -2.757 -16.327 1.00 48.25 93 LEU A C 1
ATOM 697 O O . LEU A 1 93 ? 16.017 -2.472 -17.194 1.00 48.25 93 LEU A O 1
ATOM 701 N N . PRO A 1 94 ? 17.826 -3.653 -16.570 1.00 40.25 94 PRO A N 1
ATOM 702 C CA . PRO A 1 94 ? 17.759 -4.487 -17.753 1.00 40.25 94 PRO A CA 1
ATOM 703 C C . PRO A 1 94 ? 16.435 -5.240 -17.670 1.00 40.25 94 PRO A C 1
ATOM 705 O O . PRO A 1 94 ? 16.175 -5.906 -16.668 1.00 40.25 94 PRO A O 1
ATOM 708 N N . THR A 1 95 ? 15.586 -5.109 -18.695 1.00 54.78 95 THR A N 1
ATOM 709 C CA . THR A 1 95 ? 14.400 -5.960 -18.846 1.00 54.78 95 THR A CA 1
ATOM 710 C C . THR A 1 95 ? 14.881 -7.383 -18.619 1.00 54.78 95 THR A C 1
ATOM 712 O O . THR A 1 95 ? 15.658 -7.886 -19.436 1.00 54.78 95 THR A O 1
ATOM 715 N N . ALA A 1 96 ? 14.533 -7.986 -17.477 1.00 49.94 96 ALA A N 1
ATOM 716 C CA . ALA A 1 96 ? 15.037 -9.308 -17.156 1.00 49.94 96 ALA A CA 1
ATOM 717 C C . ALA A 1 96 ? 14.702 -10.200 -18.359 1.00 49.94 96 ALA A C 1
ATOM 719 O O . ALA A 1 96 ? 13.543 -10.192 -18.803 1.00 49.94 96 ALA A O 1
ATOM 720 N N . PRO A 1 97 ? 15.687 -10.886 -18.969 1.00 53.00 97 PRO A N 1
ATOM 721 C CA . PRO A 1 97 ? 15.386 -11.764 -20.082 1.00 53.00 97 PRO A CA 1
ATOM 722 C C . PRO A 1 97 ? 14.314 -12.735 -19.598 1.00 53.00 97 PRO A C 1
ATOM 724 O O . PRO A 1 97 ? 14.440 -13.314 -18.516 1.00 53.00 97 PRO A O 1
ATOM 727 N N . ARG A 1 98 ? 13.221 -12.860 -20.361 1.00 50.72 98 ARG A N 1
ATOM 728 C CA . ARG A 1 98 ? 12.156 -13.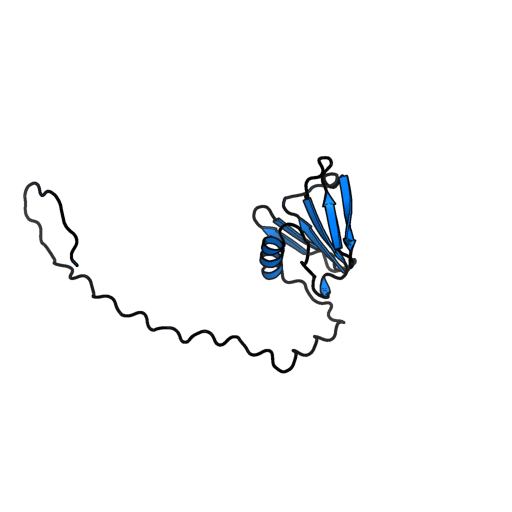819 -20.035 1.00 50.72 98 ARG A CA 1
ATOM 729 C C . ARG A 1 98 ? 12.831 -15.163 -19.752 1.00 50.72 98 ARG A C 1
ATOM 731 O O . ARG A 1 98 ? 13.653 -15.572 -20.577 1.00 50.72 98 ARG A O 1
ATOM 738 N N . PRO A 1 99 ? 12.521 -15.843 -18.634 1.00 51.97 99 PRO A N 1
ATOM 739 C CA . PRO A 1 99 ? 13.130 -17.129 -18.354 1.00 51.97 99 PRO A CA 1
ATOM 740 C C . PRO A 1 99 ? 12.870 -18.051 -19.554 1.00 51.97 99 PRO A C 1
ATOM 742 O O . PRO A 1 99 ? 11.722 -18.134 -20.019 1.00 51.97 99 PRO A O 1
ATOM 745 N N . PRO A 1 100 ? 13.909 -18.697 -20.110 1.00 48.44 100 PRO A N 1
ATOM 746 C CA . PRO A 1 100 ? 13.715 -19.654 -21.184 1.00 48.44 100 PRO A CA 1
ATOM 747 C C . PRO A 1 100 ? 12.772 -20.746 -20.671 1.00 48.44 100 PRO A C 1
ATOM 749 O O . PRO A 1 100 ? 13.059 -21.404 -19.676 1.00 48.44 100 PRO A O 1
ATOM 752 N N . GLY A 1 101 ? 11.611 -20.893 -21.312 1.00 52.78 101 GLY A N 1
ATOM 753 C CA . GLY A 1 101 ? 10.609 -21.891 -20.926 1.00 52.78 101 GLY A CA 1
ATOM 754 C C . GLY A 1 101 ? 9.334 -21.360 -20.266 1.00 52.78 101 GLY A C 1
ATOM 755 O O . GLY A 1 101 ? 8.521 -22.174 -19.840 1.00 52.78 101 GLY A O 1
ATOM 756 N N . ALA A 1 102 ? 9.082 -20.045 -20.226 1.00 54.94 102 ALA A N 1
ATOM 757 C CA . ALA A 1 102 ? 7.734 -19.531 -19.952 1.00 54.94 102 ALA A CA 1
ATOM 758 C C . ALA A 1 102 ? 6.782 -19.895 -21.113 1.00 54.94 102 ALA A C 1
ATOM 760 O O . ALA A 1 102 ? 6.525 -19.099 -22.020 1.00 54.94 102 ALA A O 1
ATOM 761 N N . VAL A 1 103 ? 6.299 -21.138 -21.113 1.00 56.31 103 VAL A N 1
ATOM 762 C CA . VAL A 1 103 ? 5.307 -21.642 -22.061 1.00 56.31 103 VAL A CA 1
ATOM 763 C C . VAL A 1 103 ? 4.029 -20.836 -21.845 1.00 56.31 103 VAL A C 1
ATOM 765 O O . VAL A 1 103 ? 3.539 -20.729 -20.720 1.00 56.31 103 VAL A O 1
ATOM 768 N N . ARG A 1 104 ? 3.475 -20.242 -22.911 1.00 56.97 104 ARG A N 1
ATOM 769 C CA . ARG A 1 104 ? 2.104 -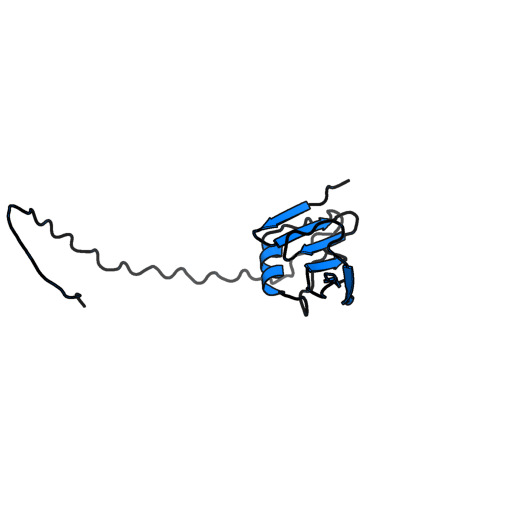19.713 -22.849 1.00 56.97 104 ARG A CA 1
ATOM 770 C C . ARG A 1 104 ? 1.214 -20.855 -22.350 1.00 56.97 104 ARG A C 1
ATOM 772 O O . ARG A 1 104 ? 1.324 -21.940 -22.924 1.00 56.97 104 ARG A O 1
ATOM 779 N N . PRO A 1 105 ? 0.328 -20.660 -21.358 1.00 53.25 105 PRO A N 1
ATOM 780 C CA . PRO A 1 105 ? -0.731 -21.630 -21.153 1.00 53.25 105 PRO A CA 1
ATOM 781 C C . PRO A 1 105 ? -1.454 -21.767 -22.493 1.00 53.25 105 PRO A C 1
ATOM 783 O O . PRO A 1 105 ? -1.953 -20.781 -23.048 1.00 53.25 105 PRO A O 1
ATOM 786 N N . LEU A 1 106 ? -1.402 -22.973 -23.060 1.00 58.22 106 LEU A N 1
ATOM 787 C CA . LEU A 1 106 ? -2.241 -23.351 -24.182 1.00 58.22 106 LEU A CA 1
ATOM 788 C C . LEU A 1 106 ? -3.665 -23.085 -23.711 1.00 58.22 106 LEU A C 1
ATOM 790 O O . LEU A 1 106 ? -4.166 -23.761 -22.813 1.00 58.22 106 LEU A O 1
ATOM 794 N N . LEU A 1 107 ? -4.285 -22.049 -24.275 1.00 60.44 107 LEU A N 1
ATOM 795 C CA . LEU A 1 107 ? -5.728 -21.895 -24.201 1.00 60.44 107 LEU A CA 1
ATOM 796 C C . LEU A 1 107 ? -6.318 -23.261 -24.578 1.00 60.44 107 LEU A C 1
ATOM 798 O O . LEU A 1 107 ? -5.894 -23.819 -25.599 1.00 60.44 107 LEU A O 1
ATOM 802 N N . PRO A 1 108 ? -7.229 -23.833 -23.774 1.00 59.00 108 PRO A N 1
ATOM 803 C CA . PRO A 1 108 ? -7.883 -25.065 -24.174 1.00 59.00 108 PRO A CA 1
ATOM 804 C C . PRO A 1 108 ? -8.516 -24.835 -25.551 1.00 59.00 108 PRO A C 1
ATOM 806 O O . PRO A 1 108 ? -9.038 -23.738 -25.793 1.00 59.00 108 PRO A O 1
ATOM 809 N N . PRO A 1 109 ? -8.453 -25.816 -26.471 1.00 58.66 109 PRO A N 1
ATOM 810 C CA . PRO A 1 109 ? -9.114 -25.683 -27.755 1.00 58.66 109 PRO A CA 1
ATOM 811 C C . PRO A 1 109 ? -10.572 -25.327 -27.490 1.00 58.66 109 PRO A C 1
ATOM 813 O O . PRO A 1 109 ? -11.264 -25.998 -26.721 1.00 58.66 109 PRO A O 1
ATOM 816 N N . THR A 1 110 ? -11.003 -24.219 -28.083 1.00 55.66 110 THR A N 1
ATOM 817 C CA . THR A 1 110 ? -12.365 -23.715 -28.014 1.00 55.66 110 THR A CA 1
ATOM 818 C C . THR A 1 110 ? -13.296 -24.867 -28.363 1.00 55.66 110 THR A C 1
ATOM 820 O O . THR A 1 110 ? -13.341 -25.300 -29.514 1.00 55.66 110 THR A O 1
ATOM 823 N N . VAL A 1 111 ? -14.012 -25.405 -27.374 1.00 56.28 111 VAL A N 1
ATOM 824 C CA . VAL A 1 111 ? -15.056 -26.395 -27.636 1.00 56.28 111 VAL A CA 1
ATOM 825 C C . VAL A 1 111 ? -16.066 -25.697 -28.546 1.00 56.28 111 VAL A C 1
ATOM 827 O O . VAL A 1 111 ? -16.615 -24.666 -28.140 1.00 56.28 111 VAL A O 1
ATOM 830 N N . PRO A 1 112 ? -16.318 -26.184 -29.775 1.00 56.81 112 PRO A N 1
ATOM 831 C CA . PRO A 1 112 ? -17.383 -25.623 -30.580 1.00 56.81 112 PRO A CA 1
ATOM 832 C C . PRO A 1 112 ? -18.678 -25.805 -29.792 1.00 56.81 112 PRO A C 1
ATOM 834 O O . PRO A 1 112 ? -19.086 -26.928 -29.486 1.00 56.81 112 PRO A O 1
ATOM 837 N N . ARG A 1 113 ? -19.308 -24.685 -29.419 1.00 56.59 113 ARG A N 1
ATOM 838 C CA . ARG A 1 113 ? -20.663 -24.680 -28.868 1.00 56.59 113 ARG A CA 1
ATOM 839 C C . ARG A 1 113 ? -21.526 -25.517 -29.808 1.00 56.59 113 ARG A C 1
ATOM 841 O O . ARG A 1 113 ? -21.734 -25.124 -30.956 1.00 56.59 113 ARG A O 1
ATOM 848 N N . ARG A 1 114 ? -22.020 -26.663 -29.325 1.00 50.66 114 ARG A N 1
ATOM 849 C CA . ARG A 1 114 ? -23.105 -27.392 -29.986 1.00 50.66 114 ARG A CA 1
ATOM 850 C C . ARG A 1 114 ? -24.197 -26.374 -30.284 1.00 50.66 114 ARG A C 1
ATOM 852 O O . ARG A 1 114 ? -24.691 -25.713 -29.371 1.00 50.66 114 ARG A O 1
ATOM 859 N N . ALA A 1 115 ? -24.540 -26.237 -31.560 1.00 59.66 115 ALA A N 1
ATOM 860 C CA . ALA A 1 115 ? -25.750 -25.554 -31.962 1.00 59.66 115 ALA A CA 1
ATOM 861 C C . ALA A 1 115 ? -26.915 -26.270 -31.268 1.00 59.66 115 ALA A C 1
ATOM 863 O O . ALA A 1 115 ? -27.260 -27.397 -31.619 1.00 59.66 115 ALA A O 1
ATOM 864 N N . GLY A 1 116 ? -27.462 -25.645 -30.225 1.00 53.69 116 GLY A N 1
ATOM 865 C CA . GLY A 1 116 ? -28.737 -26.061 -29.662 1.00 53.69 116 GLY A CA 1
ATOM 866 C C . GLY A 1 116 ? -29.814 -25.993 -30.751 1.00 53.69 116 GLY A C 1
ATOM 867 O O . GLY A 1 116 ? -29.697 -25.180 -31.677 1.00 53.69 116 GLY A O 1
ATOM 868 N N . PRO A 1 117 ? -30.842 -26.853 -30.686 1.00 57.06 117 PRO A N 1
ATOM 869 C CA . PRO A 1 117 ? -31.898 -26.873 -31.684 1.00 57.06 117 PRO A CA 1
ATOM 870 C C . PRO A 1 117 ? -32.560 -25.496 -31.777 1.00 57.06 117 PRO A C 1
ATOM 872 O O . PRO A 1 117 ? -32.918 -24.877 -30.774 1.00 57.06 117 PRO A O 1
ATOM 875 N N . ARG A 1 118 ? -32.693 -25.001 -33.012 1.00 60.56 118 ARG A N 1
ATOM 876 C CA . ARG A 1 118 ? -33.399 -23.753 -33.311 1.00 60.56 118 ARG A CA 1
ATOM 877 C C . ARG A 1 118 ? -34.833 -23.858 -32.771 1.00 60.56 118 ARG A C 1
ATOM 879 O O . ARG A 1 118 ? -35.503 -24.841 -33.090 1.00 60.56 118 ARG A O 1
ATOM 886 N N . PRO A 1 119 ? -35.342 -22.868 -32.018 1.00 51.66 119 PRO A N 1
ATOM 887 C CA . PRO A 1 119 ? -36.743 -22.870 -31.631 1.00 51.66 119 PRO A CA 1
ATOM 888 C C . PRO A 1 119 ? -37.614 -22.798 -32.889 1.00 51.66 119 PRO A C 1
ATOM 890 O O . PRO A 1 119 ? -37.469 -21.900 -33.724 1.00 51.66 119 PRO A O 1
ATOM 893 N N . CYS A 1 120 ? -38.517 -23.767 -33.030 1.00 47.00 120 CYS A N 1
ATOM 894 C CA . CYS A 1 120 ? -39.571 -23.743 -34.033 1.00 47.00 120 CYS A CA 1
ATOM 895 C C . CYS A 1 120 ? -40.499 -22.562 -33.738 1.00 47.00 120 CYS A C 1
ATOM 897 O O . CYS A 1 120 ? -41.393 -22.647 -32.898 1.00 47.00 120 CYS A O 1
ATOM 899 N N . VAL A 1 121 ? -40.298 -21.444 -34.433 1.00 54.59 121 VAL A N 1
ATOM 900 C CA . VAL A 1 121 ? -41.230 -20.316 -34.392 1.00 54.59 121 VAL A CA 1
ATOM 901 C C . VAL A 1 121 ? -42.471 -20.713 -35.189 1.00 54.59 121 VAL A C 1
ATOM 903 O O . VAL A 1 121 ? -42.550 -20.515 -36.402 1.00 54.59 121 VAL A O 1
ATOM 906 N N . ARG A 1 122 ? -43.457 -21.309 -34.514 1.00 53.09 122 ARG A N 1
ATOM 907 C CA . ARG A 1 122 ? -44.777 -21.541 -35.102 1.00 53.09 122 ARG A CA 1
ATOM 908 C C . ARG A 1 122 ? -45.472 -20.182 -35.207 1.00 53.09 122 ARG A C 1
ATOM 910 O O . ARG A 1 122 ? -45.911 -19.619 -34.209 1.00 53.09 122 ARG A O 1
ATOM 917 N N . ARG A 1 123 ? -45.548 -19.625 -36.420 1.00 52.53 123 ARG A N 1
ATOM 918 C CA . ARG A 1 123 ? -46.354 -18.429 -36.710 1.00 52.53 123 ARG A CA 1
ATOM 919 C C . ARG A 1 123 ? -47.835 -18.767 -36.509 1.00 52.53 123 ARG A C 1
ATOM 921 O O . ARG A 1 123 ? -48.485 -19.278 -37.414 1.00 52.53 123 ARG A O 1
ATOM 928 N N . GLY A 1 124 ? -48.362 -18.496 -35.318 1.00 44.34 124 GLY A N 1
ATOM 929 C CA . GLY A 1 124 ? -49.793 -18.519 -35.028 1.00 44.34 124 GLY A CA 1
ATOM 930 C C . GLY A 1 124 ? -50.402 -17.143 -35.279 1.00 44.34 124 GLY A C 1
ATOM 931 O O . GLY A 1 124 ? -50.192 -16.216 -34.504 1.00 44.34 124 GLY A O 1
ATOM 932 N N . ARG A 1 125 ? -51.151 -16.993 -36.375 1.00 48.62 125 ARG A N 1
ATOM 933 C CA . ARG A 1 125 ? -51.948 -15.795 -36.662 1.00 48.62 125 ARG A CA 1
ATOM 934 C C . ARG A 1 125 ? -53.194 -15.840 -35.766 1.00 48.62 125 ARG A C 1
ATOM 936 O O . ARG A 1 125 ? -54.134 -16.567 -36.069 1.00 48.62 125 ARG A O 1
ATOM 943 N N . ALA A 1 126 ? -53.196 -15.114 -34.651 1.00 45.31 126 ALA A N 1
ATOM 944 C CA . ALA A 1 126 ? -54.359 -15.039 -33.770 1.00 45.31 126 ALA A CA 1
ATOM 945 C C . ALA A 1 126 ? -55.448 -14.146 -34.394 1.00 45.31 126 ALA A C 1
ATOM 947 O O . ALA A 1 126 ? -55.291 -12.930 -34.488 1.00 45.31 126 ALA A O 1
ATOM 948 N N . ARG A 1 127 ? -56.568 -14.748 -34.810 1.00 48.50 127 ARG A N 1
ATOM 949 C CA . ARG A 1 127 ? -57.867 -14.068 -34.888 1.00 48.50 127 ARG A CA 1
ATOM 950 C C . ARG A 1 127 ? -58.693 -14.518 -33.687 1.00 48.50 127 ARG A C 1
ATOM 952 O O . ARG A 1 127 ? -59.071 -15.677 -33.633 1.00 48.50 127 ARG A O 1
ATOM 959 N N . GLY A 1 128 ? -58.991 -13.576 -32.794 1.00 44.41 128 GLY A N 1
ATOM 960 C CA . GLY A 1 128 ? -60.159 -13.614 -31.911 1.00 44.41 128 GLY A CA 1
ATOM 961 C C . GLY A 1 128 ? -60.108 -14.557 -30.702 1.00 44.41 128 GLY A C 1
ATOM 962 O O . GLY A 1 128 ? -60.063 -15.767 -30.841 1.00 44.41 128 GLY A O 1
ATOM 963 N N . GLY A 1 129 ? -60.281 -13.974 -29.512 1.00 43.72 129 GLY A N 1
ATOM 964 C CA . GLY A 1 129 ? -61.124 -14.575 -28.473 1.00 43.72 129 GLY A CA 1
ATOM 965 C C . GLY A 1 129 ? -60.489 -15.556 -27.477 1.00 43.72 129 GLY A C 1
ATOM 966 O O . GLY A 1 129 ? -60.376 -16.736 -27.748 1.00 43.72 129 GLY A O 1
ATOM 967 N N . ARG A 1 130 ? -60.272 -15.034 -26.259 1.00 45.47 130 ARG A N 1
ATOM 968 C CA . ARG A 1 130 ? -60.418 -15.655 -24.919 1.00 45.47 130 ARG A CA 1
ATOM 969 C C . ARG A 1 130 ? -59.615 -16.928 -24.554 1.00 45.47 130 ARG A C 1
ATOM 971 O O . ARG A 1 130 ? -59.836 -17.998 -25.090 1.00 45.47 130 ARG A O 1
ATOM 978 N N . ARG A 1 131 ? -58.875 -16.760 -23.442 1.00 50.31 131 ARG A N 1
ATOM 979 C CA . ARG A 1 131 ? -58.420 -17.713 -22.398 1.00 50.31 131 ARG A CA 1
ATOM 980 C C . ARG A 1 131 ? -57.643 -18.960 -22.853 1.00 50.31 131 ARG A C 1
ATOM 982 O O . ARG A 1 131 ? -58.188 -19.839 -23.499 1.00 50.31 131 ARG A O 1
ATOM 989 N N . ALA A 1 132 ? -56.432 -19.119 -22.318 1.00 42.75 132 ALA A N 1
ATOM 990 C CA . ALA A 1 132 ? -55.815 -20.432 -22.136 1.00 42.75 132 ALA A CA 1
ATOM 991 C C . ALA A 1 132 ? -54.968 -20.448 -20.854 1.00 42.75 132 ALA A C 1
ATOM 993 O O . ALA A 1 132 ? -54.229 -19.503 -20.579 1.00 42.75 132 ALA A O 1
ATOM 994 N N . TRP A 1 133 ? -55.145 -21.506 -20.065 1.00 43.31 133 TRP A N 1
ATOM 995 C CA . TRP A 1 133 ? -54.372 -21.857 -18.873 1.00 43.31 133 TRP A CA 1
ATOM 996 C C . TRP A 1 133 ? -53.171 -22.761 -19.234 1.00 43.31 133 TRP A C 1
ATOM 998 O O . TRP A 1 133 ? -53.211 -23.467 -20.235 1.00 43.31 133 TRP A O 1
ATOM 1008 N N . ALA A 1 134 ? -52.150 -22.685 -18.371 1.00 45.25 134 ALA A N 1
ATOM 1009 C CA . ALA A 1 134 ? -51.008 -23.560 -18.039 1.00 45.25 134 ALA A CA 1
ATOM 1010 C C . ALA A 1 134 ? -50.503 -24.706 -18.965 1.00 45.25 134 ALA A C 1
ATOM 1012 O O . ALA A 1 134 ? -51.201 -25.693 -19.161 1.00 45.25 134 ALA A O 1
ATOM 1013 N N . SER A 1 135 ? -49.188 -24.613 -19.275 1.00 48.16 135 SER A N 1
ATOM 1014 C CA . SER A 1 135 ? -48.101 -25.633 -19.157 1.00 48.16 135 SER A CA 1
ATOM 1015 C C . SER A 1 135 ? -48.171 -26.951 -19.975 1.00 48.16 135 SER A C 1
ATOM 1017 O O . SER A 1 135 ? -49.236 -27.276 -20.483 1.00 48.16 135 SER A O 1
ATOM 1019 N N . PRO A 1 136 ? -47.085 -27.765 -20.111 1.00 55.69 136 PRO A N 1
ATOM 1020 C CA . PRO A 1 136 ? -45.733 -27.684 -19.537 1.00 55.69 136 PRO A CA 1
ATOM 1021 C C . PRO A 1 136 ? -44.569 -27.803 -20.556 1.00 55.69 136 PRO A C 1
ATOM 1023 O O . PRO A 1 136 ? -44.742 -27.991 -21.756 1.00 55.69 136 PRO A O 1
ATOM 1026 N N . THR A 1 137 ? -43.363 -27.662 -20.010 1.00 52.59 137 THR A N 1
ATOM 1027 C CA . THR A 1 137 ? -42.029 -27.967 -20.554 1.00 52.59 137 THR A CA 1
ATOM 1028 C C . THR A 1 137 ? -41.967 -29.125 -21.559 1.00 52.59 137 THR A C 1
ATOM 1030 O O . THR A 1 137 ? -42.388 -30.237 -21.247 1.00 52.59 137 THR A O 1
ATOM 1033 N N . CYS A 1 138 ? -41.339 -28.885 -22.713 1.00 42.59 138 CYS A N 1
ATOM 1034 C CA . CYS A 1 138 ? -40.844 -29.946 -23.592 1.00 42.59 138 CYS A CA 1
ATOM 1035 C C . CYS A 1 138 ? -39.491 -30.462 -23.079 1.00 42.59 138 CYS A C 1
ATOM 1037 O O . CYS A 1 138 ? -38.631 -29.651 -22.725 1.00 42.59 138 CYS A O 1
ATOM 1039 N N . GLY A 1 139 ? -39.340 -31.791 -23.039 1.00 41.56 139 GLY A N 1
ATOM 1040 C CA . GLY A 1 139 ? -38.056 -32.483 -22.879 1.00 41.56 139 GLY A CA 1
ATOM 1041 C C . GLY A 1 139 ? -37.199 -32.464 -24.138 1.00 41.56 139 GLY A C 1
ATOM 1042 O O . GLY A 1 139 ? -37.703 -32.032 -25.202 1.00 41.56 139 GLY A O 1
#

Sequence (139 aa):
MDAARALTMSGFTIRFDPDADALYVYYQHITPGDIARTGELGDGRQVDYSESGEVLGVEFLGGSHGVNLAGVPRADEVNAALRAFPIPSPAWLPTAPRPPGAVRPLLPPTVPRRAGPRPCVRRGRARGGRRAWASPTCG

Secondary structure (DSSP, 8-state):
-PPPEEEEETTEEEEEETTTTEEEEESS---TT---EEEEEETTEEEEE-TT--EEEEEEETGGG----TT-TTHHHHHHHHHHS-PPPPTTS--PPPPTT-PPP-PPP------PPPP--------S-----------

pLDDT: mean 74.96, std 19.5, range [40.25, 96.69]